Protein AF-A0AA41VYV8-F1 (afdb_monomer_lite)

Sequence (126 aa):
MATKISLLVLFLCAIVGLSSQMTLAESNTVDIKSLSGSEMCRAGEHYEIFLCGPTTVCTCCSNNCKIRCERIGSTVESEKCTKFTNAAGSPTTRCQCCCKKLTPPPSRLATPAVTIPLPPLLKKDQ

pLDDT: mean 74.81, std 19.8, range [43.75, 96.94]

Foldseek 3Di:
DPPVVVVVVVVVVVVVVPPPPPPPPPPPPPVCPPPDQCVVEDPQWDKDKDKDDLDPDCVVQVVVLQVVLVVVQWGWPDKDWDWDQDPVRGIMIMIMTTTHHDDPDPPDDDDPDDPDDDDDDDDDDD

Structure (mmCIF, N/CA/C/O backbone):
data_AF-A0AA41VYV8-F1
#
_entry.id   AF-A0AA41VYV8-F1
#
loop_
_atom_site.group_PDB
_atom_site.id
_atom_site.type_symbol
_atom_site.label_atom_id
_atom_site.label_alt_id
_atom_site.label_comp_id
_atom_site.label_asym_id
_atom_site.label_entity_id
_atom_site.label_seq_id
_atom_site.pdbx_PDB_ins_code
_atom_site.Cartn_x
_atom_site.Cartn_y
_atom_site.Cartn_z
_atom_site.occupancy
_atom_site.B_iso_or_equiv
_atom_site.auth_seq_id
_atom_site.auth_comp_id
_atom_site.auth_asym_id
_atom_site.auth_atom_id
_atom_site.pdbx_PDB_model_num
ATOM 1 N N . MET A 1 1 ? -32.819 -13.167 -68.750 1.00 54.69 1 MET A N 1
ATOM 2 C CA . MET A 1 1 ? -33.120 -12.561 -67.430 1.00 54.69 1 MET A CA 1
ATOM 3 C C . MET A 1 1 ? -33.107 -13.630 -66.326 1.00 54.69 1 MET A C 1
ATOM 5 O O . MET A 1 1 ? -34.080 -13.767 -65.605 1.00 54.69 1 MET A O 1
ATOM 9 N N . ALA A 1 2 ? -32.022 -14.406 -66.192 1.00 54.44 2 ALA A N 1
ATOM 10 C CA . ALA A 1 2 ? -31.985 -15.590 -65.313 1.00 54.44 2 ALA A CA 1
ATOM 11 C C . ALA A 1 2 ? -30.850 -15.566 -64.267 1.00 54.44 2 ALA A C 1
ATOM 13 O O . ALA A 1 2 ? -30.710 -16.492 -63.483 1.00 54.44 2 ALA A O 1
ATOM 14 N N . THR A 1 3 ? -30.047 -14.501 -64.222 1.00 53.75 3 THR A N 1
ATOM 15 C CA . THR A 1 3 ? -28.870 -14.414 -63.336 1.00 53.75 3 THR A CA 1
ATOM 16 C C . THR A 1 3 ? -29.172 -13.722 -62.004 1.00 53.75 3 THR A C 1
ATOM 18 O O . THR A 1 3 ? -28.463 -13.915 -61.024 1.00 53.75 3 THR A O 1
ATOM 21 N N . LYS A 1 4 ? -30.241 -12.915 -61.946 1.00 52.47 4 LYS A N 1
ATOM 22 C CA . LYS A 1 4 ? -30.572 -12.085 -60.773 1.00 52.47 4 LYS A CA 1
ATOM 23 C C . LYS A 1 4 ? -31.226 -12.874 -59.635 1.00 52.47 4 LYS A C 1
ATOM 25 O O . LYS A 1 4 ? -31.025 -12.540 -58.475 1.00 52.47 4 LYS A O 1
ATOM 30 N N . ILE A 1 5 ? -31.968 -13.932 -59.965 1.00 56.66 5 ILE A N 1
ATOM 31 C CA . ILE A 1 5 ? -32.691 -14.750 -58.978 1.00 56.66 5 ILE A CA 1
ATOM 32 C C . ILE A 1 5 ? -31.708 -15.642 -58.202 1.00 56.66 5 ILE A C 1
ATOM 34 O O . ILE A 1 5 ? -31.835 -15.785 -56.991 1.00 56.66 5 ILE A O 1
ATOM 38 N N . SER A 1 6 ? -30.661 -16.149 -58.866 1.00 54.06 6 SER A N 1
ATOM 39 C CA . SER A 1 6 ? -29.655 -17.016 -58.234 1.00 54.06 6 SER A CA 1
ATOM 40 C C . SER A 1 6 ? -28.825 -16.301 -57.158 1.00 54.06 6 SER A C 1
ATOM 42 O O . SER A 1 6 ? -28.485 -16.908 -56.147 1.00 54.06 6 SER A O 1
ATOM 44 N N . LEU A 1 7 ? -28.525 -15.011 -57.348 1.00 57.12 7 LEU A N 1
ATOM 45 C CA . LEU A 1 7 ? -27.797 -14.192 -56.368 1.00 57.12 7 LEU A CA 1
ATOM 46 C C . LEU A 1 7 ? -28.639 -13.888 -55.120 1.00 57.12 7 LEU A C 1
ATOM 48 O O . LEU A 1 7 ? -28.107 -13.868 -54.014 1.00 57.12 7 LEU A O 1
ATOM 52 N N . LEU A 1 8 ? -29.949 -13.695 -55.293 1.00 57.88 8 LEU A N 1
ATOM 53 C CA . LEU A 1 8 ? -30.886 -13.416 -54.202 1.00 57.88 8 LEU A CA 1
ATOM 54 C C . LEU A 1 8 ? -31.073 -14.627 -53.276 1.00 57.88 8 LEU A C 1
ATOM 56 O O . LEU A 1 8 ? -31.088 -14.462 -52.059 1.00 57.88 8 LEU A O 1
ATOM 60 N N . VAL A 1 9 ? -31.144 -15.841 -53.832 1.00 59.28 9 VAL A N 1
ATOM 61 C CA . VAL A 1 9 ? -31.246 -17.077 -53.033 1.00 59.28 9 VAL A CA 1
ATOM 62 C C . VAL A 1 9 ? -29.955 -17.344 -52.247 1.00 59.28 9 VAL A C 1
ATOM 64 O O . VAL A 1 9 ? -30.020 -17.673 -51.066 1.00 59.28 9 VAL A O 1
ATOM 67 N N . LEU A 1 10 ? -28.783 -17.122 -52.855 1.00 59.59 10 LEU A N 1
ATOM 68 C CA . LEU A 1 10 ? -27.487 -17.257 -52.172 1.00 59.59 10 LEU A CA 1
ATOM 69 C C . LEU A 1 10 ? -27.319 -16.257 -51.017 1.00 59.59 10 LEU A C 1
ATOM 71 O O . LEU A 1 10 ? -26.852 -16.638 -49.944 1.00 59.59 10 LEU A O 1
ATOM 75 N N . PHE A 1 11 ? -27.738 -15.001 -51.205 1.00 59.22 11 PHE A N 1
ATOM 76 C CA . PHE A 1 11 ? -27.697 -13.992 -50.141 1.00 59.22 11 PHE A CA 1
ATOM 77 C C . PHE A 1 11 ? -28.615 -14.346 -48.964 1.00 59.22 11 PHE A C 1
ATOM 79 O O . PHE A 1 11 ? -28.224 -14.163 -47.813 1.00 59.22 11 PHE A O 1
ATOM 86 N N . LEU A 1 12 ? -29.805 -14.898 -49.225 1.00 58.56 12 LEU A N 1
ATOM 87 C CA . LEU A 1 12 ? -30.722 -15.324 -48.164 1.00 58.56 12 LEU A CA 1
ATOM 88 C C . LEU A 1 12 ? -30.178 -16.526 -47.375 1.00 58.56 12 LEU A C 1
ATOM 90 O O . LEU A 1 12 ? -30.274 -16.528 -46.150 1.00 58.56 12 LEU A O 1
ATOM 94 N N . CYS A 1 13 ? -29.531 -17.500 -48.025 1.00 56.66 13 CYS A N 1
ATOM 95 C CA . CYS A 1 13 ? -28.904 -18.630 -47.325 1.00 56.66 13 CYS A CA 1
ATOM 96 C C . CYS A 1 13 ? -27.764 -18.202 -46.380 1.00 56.66 13 CYS A C 1
ATOM 98 O O . CYS A 1 13 ? -27.592 -18.810 -45.325 1.00 56.66 13 CYS A O 1
ATOM 100 N N . ALA A 1 14 ? -27.019 -17.141 -46.709 1.00 56.69 14 ALA A N 1
ATOM 101 C CA . ALA A 1 14 ? -25.949 -16.633 -45.848 1.00 56.69 14 ALA A CA 1
ATOM 102 C C . ALA A 1 14 ? -26.472 -15.967 -44.559 1.00 56.69 14 ALA A C 1
ATOM 104 O O . ALA A 1 14 ? -25.834 -16.075 -43.515 1.00 56.69 14 ALA A O 1
ATOM 105 N N . ILE A 1 15 ? -27.643 -15.319 -44.596 1.00 57.72 15 ILE A N 1
ATOM 106 C CA . ILE A 1 15 ? -28.214 -14.613 -43.431 1.00 57.72 15 ILE A CA 1
ATOM 107 C C . ILE A 1 15 ? -28.770 -15.608 -42.397 1.00 57.72 15 ILE A C 1
ATOM 109 O O . ILE A 1 15 ? -28.613 -15.402 -41.192 1.00 57.72 15 ILE A O 1
ATOM 113 N N . VAL A 1 16 ? -29.364 -16.717 -42.854 1.00 55.53 16 VAL A N 1
ATOM 114 C CA . VAL A 1 16 ? -29.938 -17.756 -41.973 1.00 55.53 16 VAL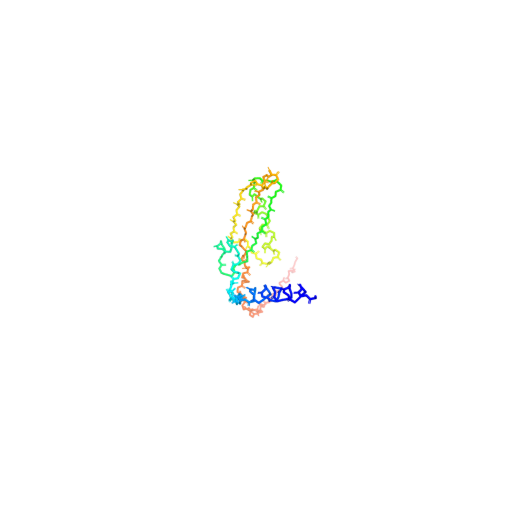 A CA 1
ATOM 115 C C . VAL A 1 16 ? -28.844 -18.597 -41.286 1.00 55.53 16 VAL A C 1
ATOM 117 O O . VAL A 1 16 ? -29.060 -19.139 -40.205 1.00 55.53 16 VAL A O 1
ATOM 120 N N . GLY A 1 17 ? -27.634 -18.657 -41.856 1.00 51.97 17 GLY A N 1
ATOM 121 C CA . GLY A 1 17 ? -26.496 -19.390 -41.282 1.00 51.97 17 GLY A CA 1
ATOM 122 C C . GLY A 1 17 ? -25.828 -18.730 -40.067 1.00 51.97 17 GLY A C 1
ATOM 123 O O . GLY A 1 17 ? -25.115 -19.407 -39.331 1.00 51.97 17 GLY A O 1
ATOM 124 N N . LEU A 1 18 ? -26.063 -17.436 -39.818 1.00 51.00 18 LEU A N 1
ATOM 125 C CA . LEU A 1 18 ? -25.491 -16.706 -38.672 1.00 51.00 18 LEU A CA 1
ATOM 126 C C . LEU A 1 18 ? -26.455 -16.557 -37.483 1.00 51.00 18 LEU A C 1
ATOM 128 O O . LEU A 1 18 ? -26.078 -15.994 -36.459 1.00 51.00 18 LEU A O 1
ATOM 132 N N . SER A 1 19 ? -27.684 -17.073 -37.574 1.00 54.34 19 SER A N 1
ATOM 133 C CA . SER A 1 19 ? -28.725 -16.845 -36.555 1.00 54.34 19 SER A CA 1
ATOM 134 C C . SER A 1 19 ? -28.756 -17.884 -35.423 1.00 54.34 19 SER A C 1
ATOM 136 O O . SER A 1 19 ? -29.580 -17.771 -34.520 1.00 54.34 19 SER A O 1
ATOM 138 N N . SER A 1 20 ? -27.870 -18.886 -35.438 1.00 54.72 20 SER A N 1
ATOM 139 C CA . SER A 1 20 ? -27.889 -20.010 -34.483 1.00 54.72 20 SER A CA 1
ATOM 140 C C . SER A 1 20 ? -26.734 -19.990 -33.480 1.00 54.72 20 SER A C 1
ATOM 142 O O . SER A 1 20 ? -26.158 -21.028 -33.177 1.00 54.72 20 SER A O 1
ATOM 144 N N . GLN A 1 21 ? -26.400 -18.819 -32.935 1.00 53.78 21 GLN A N 1
ATOM 145 C CA . GLN A 1 21 ? -25.700 -18.743 -31.649 1.00 53.78 21 GLN A CA 1
ATOM 146 C C . GLN A 1 21 ? -26.478 -17.824 -30.706 1.00 53.78 21 GLN A C 1
ATOM 148 O O . GLN A 1 21 ? -26.091 -16.696 -30.422 1.00 53.78 21 GLN A O 1
ATOM 153 N N . MET A 1 22 ? -27.610 -18.336 -30.213 1.00 52.19 22 MET A N 1
ATOM 154 C CA . MET A 1 22 ? -28.101 -17.964 -28.889 1.00 52.19 22 MET A CA 1
ATOM 155 C C . MET A 1 22 ? -27.167 -18.604 -27.864 1.00 52.19 22 MET A C 1
ATOM 157 O O . MET A 1 22 ? -27.458 -19.663 -27.316 1.00 52.19 22 MET A O 1
ATOM 161 N N . THR A 1 23 ? -26.037 -17.969 -27.589 1.00 45.28 23 THR A N 1
ATOM 162 C CA . THR A 1 23 ? -25.434 -18.112 -26.269 1.00 45.28 23 THR A CA 1
ATOM 163 C C . THR A 1 23 ? -26.066 -17.028 -25.423 1.00 45.28 23 THR A C 1
ATOM 165 O O . THR A 1 23 ? -25.649 -15.872 -25.422 1.00 45.28 23 THR A O 1
ATOM 168 N N . LEU A 1 24 ? -27.154 -17.423 -24.759 1.00 46.00 24 LEU A N 1
ATOM 169 C CA . LEU A 1 24 ? -27.614 -16.815 -23.525 1.00 46.00 24 LEU A CA 1
ATOM 170 C C . LEU A 1 24 ? -26.354 -16.628 -22.680 1.00 46.00 24 LEU A C 1
ATOM 172 O O . LEU A 1 24 ? -25.771 -17.606 -22.216 1.00 46.00 24 LEU A O 1
ATOM 176 N N . ALA A 1 25 ? -25.860 -15.390 -22.610 1.00 45.34 25 ALA A N 1
ATOM 177 C CA . ALA A 1 25 ? -24.847 -15.025 -21.645 1.00 45.34 25 ALA A CA 1
ATOM 178 C C . ALA A 1 25 ? -25.525 -15.251 -20.303 1.00 45.34 25 ALA A C 1
ATOM 180 O O . ALA A 1 25 ? -26.312 -14.430 -19.833 1.00 45.34 25 ALA A O 1
ATOM 181 N N . GLU A 1 26 ? -25.308 -16.450 -19.775 1.00 43.75 26 GLU A N 1
ATOM 182 C CA . GLU A 1 26 ? -25.578 -16.805 -18.408 1.00 43.75 26 GLU A CA 1
ATOM 183 C C . GLU A 1 26 ? -25.079 -15.625 -17.594 1.00 43.75 26 GLU A C 1
ATOM 185 O O . GLU A 1 26 ? -23.900 -15.256 -17.670 1.00 43.75 26 GLU A O 1
ATOM 190 N N . SER A 1 27 ? -26.011 -14.964 -16.906 1.00 52.53 27 SER A N 1
ATOM 191 C CA . SER A 1 27 ? -25.680 -14.027 -15.853 1.00 52.53 27 SER A CA 1
ATOM 192 C C . SER A 1 27 ? -25.014 -14.857 -14.766 1.00 52.53 27 SER A C 1
ATOM 194 O O . SER A 1 27 ? -25.591 -15.199 -13.743 1.00 52.53 27 SER A O 1
ATOM 196 N N . ASN A 1 28 ? -23.753 -15.189 -15.011 1.00 45.56 28 ASN A N 1
ATOM 197 C CA . ASN A 1 28 ? -22.776 -15.232 -13.972 1.00 45.56 28 ASN A CA 1
ATOM 198 C C . ASN A 1 28 ? -22.766 -13.789 -13.482 1.00 45.56 28 ASN A C 1
ATOM 200 O O . ASN A 1 28 ? -22.049 -12.931 -14.001 1.00 45.56 28 ASN A O 1
ATOM 204 N N . THR A 1 29 ? -23.612 -13.505 -12.492 1.00 49.72 29 THR A N 1
ATOM 205 C CA . THR A 1 29 ? -23.192 -12.718 -11.344 1.00 49.72 29 THR A CA 1
ATOM 206 C C . THR A 1 29 ? -21.861 -13.309 -10.904 1.00 49.72 29 THR A C 1
ATOM 208 O O . THR A 1 29 ? -21.758 -14.098 -9.972 1.00 49.72 29 THR A O 1
ATOM 211 N N . VAL A 1 30 ? -20.809 -12.928 -11.629 1.00 46.38 30 VAL A N 1
ATOM 212 C CA . VAL A 1 30 ? -19.546 -12.604 -11.026 1.00 46.38 30 VAL A CA 1
ATOM 213 C C . VAL A 1 30 ? -19.974 -11.546 -10.033 1.00 46.38 30 VAL A C 1
ATOM 215 O O . VAL A 1 30 ? -20.135 -10.376 -10.380 1.00 46.38 30 VAL A O 1
ATOM 218 N N . ASP A 1 31 ? -20.264 -11.981 -8.804 1.00 48.03 31 ASP A N 1
ATOM 219 C CA . ASP A 1 31 ? -19.912 -11.188 -7.650 1.00 48.03 31 ASP A CA 1
ATOM 220 C C . ASP A 1 31 ? -18.567 -10.601 -8.033 1.00 48.03 31 ASP A C 1
ATOM 222 O O . ASP A 1 31 ? -17.581 -11.336 -8.164 1.00 48.03 31 ASP A O 1
ATOM 226 N N . ILE A 1 32 ? -18.551 -9.308 -8.364 1.00 52.59 32 ILE A N 1
ATOM 227 C CA . ILE A 1 32 ? -17.319 -8.568 -8.554 1.00 52.59 32 ILE A CA 1
ATOM 228 C C . ILE A 1 32 ? -16.742 -8.516 -7.145 1.00 52.59 32 ILE A C 1
ATOM 230 O O . ILE A 1 32 ? -16.829 -7.519 -6.433 1.00 52.59 32 ILE A O 1
ATOM 234 N N . LYS A 1 33 ? -16.209 -9.653 -6.701 1.00 49.03 33 LYS A N 1
ATOM 235 C CA . LYS A 1 33 ? -15.334 -9.793 -5.567 1.00 49.03 33 LYS A CA 1
ATOM 236 C C . LYS A 1 33 ? -14.106 -9.057 -6.050 1.00 49.03 33 LYS A C 1
ATOM 238 O O . LYS A 1 33 ? -13.293 -9.590 -6.802 1.00 49.03 33 LYS A O 1
ATOM 243 N N . SER A 1 34 ? -14.142 -7.759 -5.770 1.00 48.75 34 SER A N 1
ATOM 244 C CA . SER A 1 34 ? -13.211 -6.751 -6.234 1.00 48.75 34 SER A CA 1
ATOM 245 C C . SER A 1 34 ? -11.803 -7.334 -6.237 1.00 48.75 34 SER A C 1
ATOM 247 O O . SER A 1 34 ? -11.301 -7.796 -5.208 1.00 48.75 34 SER A O 1
ATOM 249 N N . LEU A 1 35 ? -11.257 -7.405 -7.451 1.00 52.00 35 LEU A N 1
ATOM 250 C CA . LEU A 1 35 ? -10.056 -8.112 -7.868 1.00 52.00 35 LEU A CA 1
ATOM 251 C C . LEU A 1 35 ? -8.960 -8.128 -6.795 1.00 52.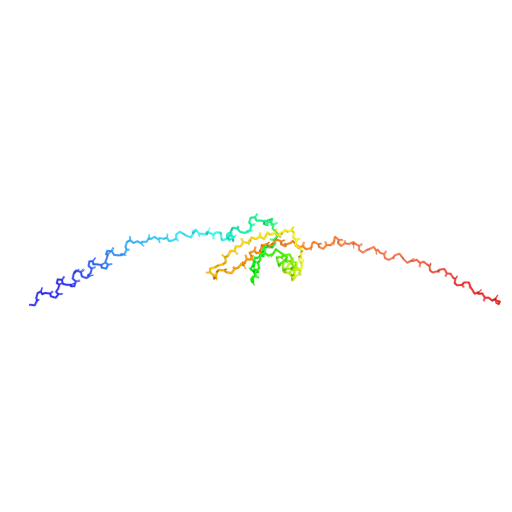00 35 LEU A C 1
ATOM 253 O O . LEU A 1 35 ? -8.410 -7.077 -6.477 1.00 52.00 35 LEU A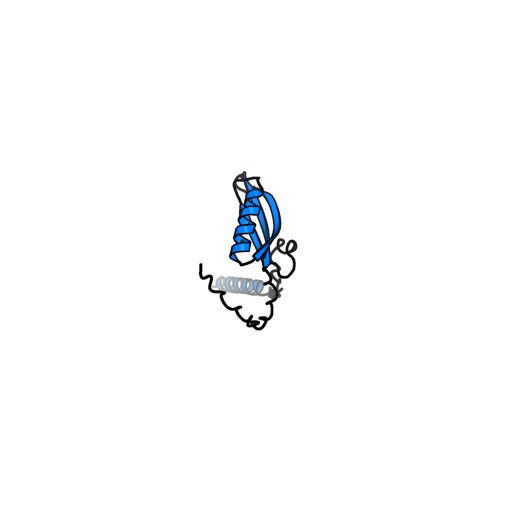 O 1
ATOM 257 N N . SER A 1 36 ? -8.618 -9.326 -6.309 1.00 49.59 36 SER A N 1
ATOM 258 C CA . SER A 1 36 ? -7.297 -9.785 -5.815 1.00 49.59 36 SER A CA 1
ATOM 259 C C . SER A 1 36 ? -6.515 -8.932 -4.794 1.00 49.59 36 SER A C 1
ATOM 261 O O . SER A 1 36 ? -5.393 -9.284 -4.439 1.00 49.59 36 SER A O 1
ATOM 263 N N . GLY A 1 37 ? -7.075 -7.829 -4.306 1.00 52.50 37 GLY A N 1
ATOM 264 C CA . GLY A 1 37 ? -6.510 -6.964 -3.268 1.00 52.50 37 GLY A CA 1
ATOM 265 C C . GLY A 1 37 ? -7.332 -6.977 -1.981 1.00 52.50 37 GLY A C 1
ATOM 266 O O . GLY A 1 37 ? -6.794 -6.759 -0.899 1.00 52.50 37 GLY A O 1
ATOM 267 N N . SER A 1 38 ? -8.619 -7.334 -2.082 1.00 57.62 38 SER A N 1
ATOM 268 C CA . SER A 1 38 ? -9.510 -7.473 -0.926 1.00 57.62 38 SER A CA 1
ATOM 269 C C . SER A 1 38 ? -9.136 -8.638 -0.007 1.00 57.62 38 SER A C 1
ATOM 271 O O . SER A 1 38 ? -9.591 -8.649 1.129 1.00 57.62 38 SER A O 1
ATOM 273 N N . GLU A 1 39 ? -8.332 -9.607 -0.457 1.00 77.19 39 GLU A N 1
ATOM 274 C CA . GLU A 1 39 ? -7.895 -10.730 0.391 1.00 77.19 39 GLU A CA 1
ATOM 275 C C . GLU A 1 39 ? -6.969 -10.284 1.527 1.00 77.19 39 GLU A C 1
ATOM 277 O O . GLU A 1 39 ? -6.836 -10.983 2.528 1.00 77.19 39 GLU A O 1
ATOM 282 N N . MET A 1 40 ? -6.334 -9.116 1.389 1.00 87.75 40 MET A N 1
ATOM 283 C CA . MET A 1 40 ? -5.501 -8.554 2.447 1.00 87.75 40 MET A CA 1
ATOM 284 C C . MET A 1 40 ? -6.332 -8.014 3.616 1.00 87.75 40 MET A C 1
ATOM 286 O O . MET A 1 40 ? -5.861 -8.029 4.751 1.00 87.75 40 MET A O 1
ATOM 290 N N . CYS A 1 41 ? -7.548 -7.534 3.343 1.00 92.38 41 CYS A N 1
ATOM 291 C CA . CYS A 1 41 ? -8.397 -6.916 4.352 1.00 92.38 41 CYS A CA 1
ATOM 292 C C . CYS A 1 41 ? -9.384 -7.912 4.940 1.00 92.38 41 CYS A C 1
ATOM 294 O O . CYS A 1 41 ? -9.909 -8.794 4.258 1.00 92.38 41 CYS A O 1
ATOM 296 N N . ARG A 1 42 ? -9.684 -7.741 6.224 1.00 92.06 42 ARG A N 1
ATOM 297 C CA . ARG A 1 42 ? -10.722 -8.521 6.895 1.00 92.06 42 ARG A CA 1
ATOM 298 C C . ARG A 1 42 ? -12.107 -8.012 6.504 1.00 92.06 42 ARG A C 1
ATOM 300 O O . ARG A 1 42 ? -12.288 -6.872 6.078 1.00 92.06 42 ARG A O 1
ATOM 307 N N . ALA A 1 43 ? -13.117 -8.859 6.693 1.00 87.81 43 ALA A N 1
ATOM 308 C CA . ALA A 1 43 ? -14.505 -8.456 6.500 1.00 87.81 43 ALA A CA 1
ATOM 309 C C . ALA A 1 43 ? -14.846 -7.252 7.401 1.00 87.81 43 ALA A C 1
ATOM 311 O O . ALA A 1 43 ? -14.602 -7.279 8.606 1.00 87.81 43 ALA A O 1
ATOM 312 N N . GLY A 1 44 ? -15.413 -6.200 6.806 1.00 86.31 44 GLY A N 1
ATOM 313 C CA . GLY A 1 44 ? -15.752 -4.952 7.498 1.00 86.31 44 GLY A CA 1
ATOM 314 C C . GLY A 1 44 ? -14.656 -3.879 7.479 1.00 86.31 44 GLY A C 1
ATOM 315 O O . GLY A 1 44 ? -14.929 -2.745 7.875 1.00 86.31 44 GLY A O 1
ATOM 316 N N . GLU A 1 45 ? -13.455 -4.191 6.988 1.00 92.62 45 GLU A N 1
ATOM 317 C CA . GLU A 1 45 ? -12.420 -3.194 6.700 1.00 92.62 45 GLU A CA 1
ATOM 318 C C . GLU A 1 45 ? -12.629 -2.572 5.313 1.00 92.62 45 GLU A C 1
ATOM 320 O O . GLU A 1 45 ? -13.160 -3.196 4.393 1.00 92.62 45 GLU A O 1
ATOM 325 N N . HIS A 1 46 ? -12.207 -1.319 5.161 1.00 92.75 46 HIS A N 1
ATOM 326 C CA . HIS A 1 46 ? -12.255 -0.595 3.899 1.00 92.75 46 HIS A CA 1
ATOM 327 C C . HIS A 1 46 ? -10.914 -0.704 3.173 1.00 92.75 46 HIS A C 1
ATOM 329 O O . HIS A 1 46 ? -9.877 -0.345 3.726 1.00 92.75 46 HIS A O 1
ATOM 335 N N . TYR A 1 47 ? -10.935 -1.196 1.939 1.00 94.50 47 TYR A N 1
ATOM 336 C CA . TYR A 1 47 ? -9.737 -1.391 1.130 1.00 94.50 47 TYR A CA 1
ATOM 337 C C . TYR A 1 47 ? -9.451 -0.177 0.238 1.00 94.50 47 TYR A C 1
ATOM 339 O O . TYR A 1 47 ? -10.310 0.254 -0.527 1.00 94.50 47 TYR A O 1
ATOM 347 N N . GLU A 1 48 ? -8.220 0.324 0.294 1.00 93.88 48 GLU A N 1
ATOM 348 C CA . GLU A 1 48 ? -7.708 1.432 -0.516 1.00 93.88 48 GLU A CA 1
ATOM 349 C C . GLU A 1 48 ? -6.492 0.973 -1.329 1.00 93.88 48 GLU A C 1
ATOM 351 O O . GLU A 1 48 ? -5.615 0.275 -0.820 1.00 93.88 48 GLU A O 1
ATOM 356 N N . ILE A 1 49 ? -6.403 1.396 -2.591 1.00 94.56 49 ILE A N 1
ATOM 357 C CA . ILE A 1 49 ? -5.264 1.103 -3.470 1.00 94.56 49 ILE A CA 1
ATOM 358 C C . ILE A 1 49 ? -4.876 2.336 -4.281 1.00 94.56 49 ILE A C 1
ATOM 360 O O . ILE A 1 49 ? -5.723 3.024 -4.848 1.00 94.56 49 ILE A O 1
ATOM 364 N N . PHE A 1 50 ? -3.576 2.614 -4.364 1.00 94.81 50 PHE A N 1
ATOM 365 C CA . PHE A 1 50 ? -3.040 3.706 -5.176 1.00 94.81 50 PHE A CA 1
ATOM 366 C C . PHE A 1 50 ? -1.591 3.440 -5.598 1.00 94.81 50 PHE A C 1
ATOM 368 O O . PHE A 1 50 ? -0.919 2.539 -5.092 1.00 94.81 50 PHE A O 1
ATOM 375 N N . LEU A 1 51 ? -1.108 4.230 -6.555 1.00 94.94 51 LEU A N 1
ATOM 376 C CA . LEU A 1 51 ? 0.284 4.215 -6.994 1.00 94.94 51 LEU A CA 1
ATOM 377 C C . LEU A 1 51 ? 1.019 5.441 -6.448 1.00 94.94 51 LEU A C 1
ATOM 379 O O . LEU A 1 51 ? 0.490 6.548 -6.452 1.00 94.94 51 LEU A O 1
ATOM 383 N N . CYS A 1 52 ? 2.256 5.227 -6.022 1.00 94.06 52 CYS A N 1
ATOM 384 C CA . CYS A 1 52 ? 3.222 6.250 -5.657 1.00 94.06 52 CYS A CA 1
ATOM 385 C C . CYS A 1 52 ? 4.410 6.150 -6.612 1.00 94.06 52 CYS A C 1
ATOM 387 O O . 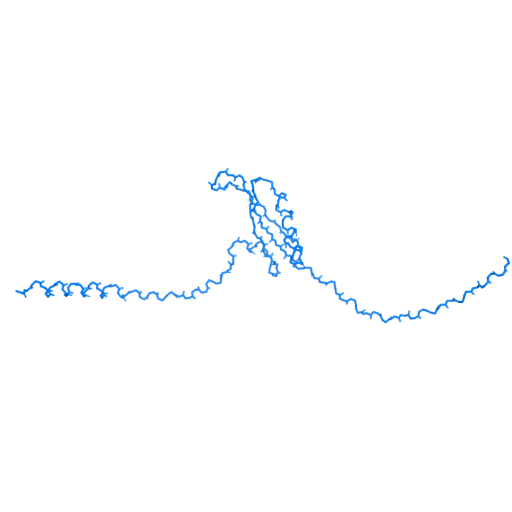CYS A 1 52 ? 4.997 5.079 -6.757 1.00 94.06 52 CYS A O 1
ATOM 389 N N . GLY A 1 53 ? 4.799 7.247 -7.250 1.00 89.50 53 GLY A N 1
ATOM 390 C CA . GLY A 1 53 ? 5.931 7.246 -8.168 1.00 89.50 53 GLY A CA 1
ATOM 391 C C . GLY A 1 53 ? 6.283 8.650 -8.657 1.00 89.50 53 GLY A C 1
ATOM 392 O O . GLY A 1 53 ? 5.420 9.526 -8.609 1.00 89.50 53 GLY A O 1
ATOM 393 N N . PRO A 1 54 ? 7.522 8.867 -9.127 1.00 92.94 54 PRO A N 1
ATOM 394 C CA . PRO A 1 54 ? 8.589 7.874 -9.263 1.00 92.94 54 PRO A CA 1
ATOM 395 C C . PRO A 1 54 ? 9.323 7.615 -7.933 1.00 92.94 54 PRO A C 1
ATOM 397 O O . PRO A 1 54 ? 9.909 8.522 -7.351 1.00 92.94 54 PRO A O 1
ATOM 400 N N . THR A 1 55 ? 9.284 6.383 -7.418 1.00 92.38 55 THR A N 1
ATOM 401 C CA . THR A 1 55 ? 9.949 6.010 -6.160 1.00 92.38 55 THR A CA 1
ATOM 402 C C . THR A 1 55 ? 10.059 4.495 -5.985 1.00 92.38 55 THR A C 1
ATOM 404 O O . THR A 1 55 ? 9.223 3.740 -6.475 1.00 92.38 55 THR A O 1
ATOM 407 N N . THR A 1 56 ? 11.076 4.051 -5.244 1.00 90.12 56 THR A N 1
ATOM 408 C CA . THR A 1 56 ? 11.225 2.670 -4.747 1.00 90.12 56 THR A CA 1
ATOM 409 C C . THR A 1 56 ? 11.046 2.570 -3.227 1.00 90.12 56 THR A C 1
ATOM 411 O O . THR A 1 56 ? 11.166 1.478 -2.656 1.00 90.12 56 THR A O 1
ATOM 414 N N . VAL A 1 57 ? 10.770 3.692 -2.548 1.00 92.31 57 VAL A N 1
ATOM 415 C CA . VAL A 1 57 ? 10.567 3.724 -1.095 1.00 92.31 57 VAL A CA 1
ATOM 416 C C . VAL A 1 57 ? 9.096 3.532 -0.736 1.00 92.31 57 VAL A C 1
ATOM 418 O O . VAL A 1 57 ? 8.196 4.073 -1.380 1.00 92.31 57 VAL A O 1
ATOM 421 N N . CYS A 1 58 ? 8.849 2.763 0.325 1.00 93.94 58 CYS A N 1
ATOM 422 C CA . CYS A 1 58 ? 7.498 2.461 0.801 1.00 93.94 58 CYS A CA 1
ATOM 423 C C . CYS A 1 58 ? 6.915 3.549 1.711 1.00 93.94 58 CYS A C 1
ATOM 425 O O . CYS A 1 58 ? 5.721 3.519 1.978 1.00 93.94 58 CYS A O 1
ATOM 427 N N . THR A 1 59 ? 7.707 4.541 2.133 1.00 94.25 59 THR A N 1
ATOM 428 C CA . THR A 1 59 ? 7.251 5.645 2.999 1.00 94.25 59 THR A CA 1
ATOM 429 C C . THR A 1 59 ? 6.072 6.415 2.399 1.00 94.25 59 THR A C 1
ATOM 431 O O . THR A 1 59 ? 5.219 6.924 3.124 1.00 94.25 59 THR A O 1
ATOM 434 N N . CYS A 1 60 ? 5.982 6.462 1.063 1.00 92.94 60 CYS A N 1
ATOM 435 C CA . CYS A 1 60 ? 4.836 7.046 0.374 1.00 92.94 60 CYS A CA 1
ATOM 436 C C . CYS A 1 60 ? 3.533 6.285 0.666 1.00 92.94 60 CYS A C 1
ATOM 438 O O . CYS A 1 60 ? 2.495 6.927 0.809 1.00 92.94 60 CYS A O 1
ATOM 440 N N . CYS A 1 61 ? 3.579 4.955 0.807 1.00 95.56 61 CYS A N 1
ATOM 441 C CA . CYS A 1 61 ? 2.413 4.161 1.189 1.00 95.56 61 CYS A CA 1
ATOM 442 C C . CYS A 1 61 ? 1.964 4.508 2.606 1.00 95.56 61 CYS A C 1
ATOM 444 O O . CYS A 1 61 ? 0.827 4.936 2.762 1.00 95.56 61 CYS A O 1
ATOM 446 N N . SER A 1 62 ? 2.868 4.471 3.588 1.00 95.50 62 SER A N 1
ATOM 447 C CA . SER A 1 62 ? 2.514 4.686 4.997 1.00 95.50 62 SER A CA 1
ATOM 448 C C . SER A 1 62 ? 1.842 6.038 5.240 1.00 95.50 62 SER A C 1
ATOM 450 O O . SER A 1 62 ? 0.799 6.108 5.891 1.00 95.50 62 SER A O 1
ATOM 452 N N . ASN A 1 63 ? 2.372 7.119 4.655 1.00 95.56 63 ASN A N 1
ATOM 453 C CA . ASN A 1 63 ? 1.773 8.445 4.823 1.00 95.56 63 ASN A CA 1
ATOM 454 C C . ASN A 1 63 ? 0.409 8.566 4.119 1.00 95.56 63 ASN A C 1
ATOM 456 O O . ASN A 1 63 ? -0.543 9.101 4.684 1.00 95.56 63 ASN A O 1
ATOM 460 N N . ASN A 1 64 ? 0.285 8.043 2.896 1.00 95.69 64 ASN A N 1
ATOM 461 C CA . ASN A 1 64 ? -0.961 8.147 2.135 1.00 95.69 64 ASN A CA 1
ATOM 462 C C . ASN A 1 64 ? -2.049 7.188 2.640 1.00 95.69 64 ASN A C 1
ATOM 464 O O . ASN A 1 64 ? -3.215 7.573 2.643 1.00 95.69 64 ASN A O 1
ATOM 468 N N . CYS A 1 65 ? -1.698 5.984 3.101 1.00 96.94 65 CYS A N 1
ATOM 469 C CA . CYS A 1 65 ? -2.630 5.073 3.764 1.00 96.94 65 CYS A CA 1
ATOM 470 C C . CYS A 1 65 ? -3.221 5.747 5.004 1.00 96.94 65 CYS A C 1
ATOM 472 O O . CYS A 1 65 ? -4.440 5.769 5.160 1.00 96.94 65 CYS A O 1
ATOM 474 N N . LYS A 1 66 ? -2.377 6.377 5.835 1.00 96.75 66 LYS A N 1
ATOM 475 C CA . LYS A 1 66 ? -2.826 7.129 7.012 1.00 96.75 66 LYS A CA 1
ATOM 476 C C . LYS A 1 66 ? -3.830 8.222 6.644 1.00 96.75 66 LYS A C 1
ATOM 478 O O . LYS A 1 66 ? -4.956 8.187 7.129 1.00 96.75 66 LYS A O 1
ATOM 483 N N . ILE A 1 67 ? -3.457 9.128 5.738 1.00 95.94 67 ILE A N 1
ATOM 484 C CA . ILE A 1 67 ? -4.313 10.252 5.321 1.00 95.94 67 ILE A CA 1
ATOM 485 C C . ILE A 1 67 ? -5.650 9.755 4.746 1.00 95.94 67 ILE A C 1
ATOM 487 O O . ILE A 1 67 ? -6.705 10.319 5.036 1.00 95.94 67 ILE A O 1
ATOM 491 N N . ARG A 1 68 ? -5.625 8.694 3.930 1.00 95.44 68 ARG A N 1
ATOM 492 C CA . ARG A 1 68 ? -6.834 8.130 3.311 1.00 95.44 68 ARG A CA 1
ATOM 493 C C . ARG A 1 68 ? -7.757 7.488 4.336 1.00 95.44 68 ARG A C 1
ATOM 495 O O . ARG A 1 68 ? -8.950 7.780 4.320 1.00 95.44 68 ARG A O 1
ATOM 502 N N . CYS A 1 69 ? -7.218 6.684 5.251 1.00 95.56 69 CYS A N 1
ATOM 503 C CA . CYS A 1 69 ? -8.020 6.088 6.314 1.00 95.56 69 CYS A CA 1
ATOM 504 C C . CYS A 1 69 ? -8.608 7.162 7.245 1.00 95.56 69 CYS A C 1
ATOM 506 O O . CYS A 1 69 ? -9.794 7.103 7.568 1.00 95.56 69 CYS A O 1
ATOM 508 N N . GLU A 1 70 ? -7.829 8.182 7.618 1.00 95.69 70 GLU A N 1
ATOM 509 C CA . GLU A 1 70 ? -8.302 9.281 8.472 1.00 95.69 70 GLU A CA 1
ATOM 510 C C . GLU A 1 70 ? -9.441 10.071 7.813 1.00 95.69 70 GLU A C 1
ATOM 512 O O . GLU A 1 70 ? -10.423 10.415 8.472 1.00 95.69 70 GLU A O 1
ATOM 517 N N . ARG A 1 71 ? -9.372 10.288 6.492 1.00 94.62 71 ARG A N 1
ATOM 518 C CA . ARG A 1 71 ? -10.422 10.978 5.724 1.00 94.62 71 ARG A CA 1
ATOM 519 C C . ARG A 1 71 ? -11.783 10.276 5.795 1.00 94.62 71 ARG A C 1
ATOM 521 O O . ARG A 1 71 ? -12.808 10.940 5.667 1.00 94.62 71 ARG A O 1
ATOM 528 N N . ILE A 1 72 ? -11.800 8.961 6.012 1.00 92.50 72 ILE A N 1
ATOM 529 C CA . ILE A 1 72 ? -13.024 8.161 6.172 1.00 92.50 72 ILE A CA 1
ATOM 530 C C . ILE A 1 72 ? -13.321 7.813 7.642 1.00 92.50 72 ILE A C 1
ATOM 532 O O . ILE A 1 72 ? -14.068 6.872 7.918 1.00 92.50 72 ILE A O 1
ATOM 536 N N . GLY A 1 73 ? -12.728 8.536 8.599 1.00 92.56 73 GLY A N 1
ATOM 537 C CA . GLY A 1 73 ? -12.944 8.314 10.035 1.00 92.56 73 GLY A CA 1
ATOM 538 C C . GLY A 1 73 ? -12.446 6.950 10.525 1.00 92.56 73 GLY A C 1
ATOM 539 O O . GLY A 1 73 ? -13.018 6.355 11.438 1.00 92.56 73 GLY A O 1
ATOM 540 N N . SER A 1 74 ? -11.418 6.416 9.872 1.00 94.81 74 SER A N 1
ATOM 541 C CA . SER A 1 74 ? -10.839 5.101 10.139 1.00 94.81 74 SER A CA 1
ATOM 542 C C . SER A 1 74 ? -9.344 5.218 10.440 1.00 94.81 74 SER A C 1
ATOM 544 O O . SER A 1 74 ? -8.725 6.256 10.221 1.00 94.81 74 SER A O 1
ATOM 546 N N . THR A 1 75 ? -8.739 4.137 10.917 1.00 95.50 75 THR A N 1
ATOM 547 C CA . THR A 1 75 ? -7.287 4.009 11.097 1.00 95.50 75 THR A CA 1
ATOM 548 C C . THR A 1 75 ? -6.733 2.922 10.194 1.00 95.50 75 THR A C 1
ATOM 550 O O . THR A 1 75 ? -7.454 2.002 9.815 1.00 95.50 75 THR A O 1
ATOM 553 N N . VAL A 1 76 ? -5.450 3.015 9.848 1.00 96.12 76 VAL A N 1
ATOM 554 C CA . VAL A 1 76 ? -4.764 1.951 9.104 1.00 96.12 76 VAL A CA 1
ATOM 555 C C . VAL A 1 76 ? -4.663 0.721 10.006 1.00 96.12 76 VAL A C 1
ATOM 557 O O . VAL A 1 76 ? -4.044 0.793 11.064 1.00 96.12 76 VAL A O 1
ATOM 560 N N . GLU A 1 77 ? -5.269 -0.390 9.595 1.00 95.88 77 GLU A N 1
ATOM 561 C CA . GLU A 1 77 ? -5.086 -1.700 10.235 1.00 95.88 77 GLU A CA 1
ATOM 562 C C . GLU A 1 77 ? -3.886 -2.425 9.618 1.00 95.88 77 GLU A C 1
ATOM 564 O O . GLU A 1 77 ? -3.059 -2.997 10.324 1.00 95.88 77 GLU A O 1
ATOM 569 N N . SER A 1 78 ? -3.779 -2.399 8.287 1.00 94.31 78 SER A N 1
ATOM 570 C CA . SER A 1 78 ? -2.680 -3.038 7.566 1.00 94.31 78 SER A CA 1
ATOM 571 C C . SER A 1 78 ? -2.362 -2.323 6.256 1.00 94.31 78 SER A C 1
ATOM 573 O O . SER A 1 78 ? -3.205 -1.633 5.678 1.00 94.31 78 SER A O 1
ATOM 575 N N . GLU A 1 79 ? -1.128 -2.482 5.783 1.00 94.81 79 GLU A N 1
ATOM 576 C CA . GLU A 1 79 ? -0.697 -1.980 4.483 1.00 94.81 79 GLU A CA 1
ATOM 577 C C . GLU A 1 79 ? 0.260 -2.948 3.782 1.00 94.81 79 GLU A C 1
ATOM 579 O O . GLU A 1 79 ? 1.006 -3.695 4.419 1.00 94.81 79 GLU A O 1
ATOM 584 N N . LYS A 1 80 ? 0.268 -2.910 2.447 1.00 95.06 80 LYS A N 1
ATOM 585 C CA . LYS A 1 80 ? 1.207 -3.645 1.598 1.00 95.06 80 LYS A CA 1
ATOM 586 C C . LYS A 1 80 ? 1.794 -2.728 0.541 1.00 95.06 80 LYS A C 1
ATOM 588 O O . LYS A 1 80 ? 1.088 -2.099 -0.246 1.00 95.06 80 LYS A O 1
ATOM 593 N N . CYS A 1 81 ? 3.119 -2.722 0.498 1.00 95.38 81 CYS A N 1
ATOM 594 C CA . CYS A 1 81 ? 3.920 -2.009 -0.481 1.00 95.38 81 CYS A CA 1
ATOM 595 C C . CYS A 1 81 ? 4.473 -3.002 -1.509 1.00 95.38 81 CYS A C 1
ATOM 597 O O . CYS A 1 81 ? 5.150 -3.964 -1.151 1.00 95.38 81 CYS A O 1
ATOM 599 N N . THR A 1 82 ? 4.194 -2.794 -2.794 1.00 95.44 82 THR A N 1
ATOM 600 C CA . THR A 1 82 ? 4.736 -3.613 -3.889 1.00 95.44 82 THR A CA 1
ATOM 601 C C . THR A 1 82 ? 5.481 -2.725 -4.869 1.00 95.44 82 THR A C 1
ATOM 603 O O . THR A 1 82 ? 4.888 -1.867 -5.517 1.00 95.44 82 THR A O 1
ATOM 606 N N . LYS A 1 83 ? 6.793 -2.923 -4.966 1.00 95.81 83 LYS A N 1
ATOM 607 C CA . LYS A 1 83 ? 7.678 -2.149 -5.840 1.00 95.81 83 LYS A CA 1
ATOM 608 C C . LYS A 1 83 ? 7.711 -2.792 -7.220 1.00 95.81 83 LYS A C 1
ATOM 610 O O . LYS A 1 83 ? 7.796 -4.013 -7.316 1.00 95.81 83 LYS A O 1
ATOM 615 N N . PHE A 1 84 ? 7.657 -1.985 -8.268 1.00 94.31 84 PHE A N 1
ATOM 616 C CA . PHE A 1 84 ? 7.757 -2.450 -9.645 1.00 94.31 84 PHE A CA 1
ATOM 617 C C . PHE A 1 84 ? 8.247 -1.324 -10.559 1.00 94.31 84 PHE A C 1
ATOM 619 O O . PHE A 1 84 ? 8.245 -0.150 -10.192 1.00 94.31 84 PHE A O 1
ATOM 626 N N . THR A 1 85 ? 8.653 -1.674 -11.771 1.00 96.06 85 THR A N 1
ATOM 627 C CA . THR A 1 85 ? 8.935 -0.697 -12.825 1.00 96.06 85 THR A CA 1
ATOM 628 C C . THR A 1 85 ? 7.700 -0.589 -13.706 1.00 96.06 85 THR A C 1
ATOM 630 O O . THR A 1 85 ? 7.183 -1.608 -14.165 1.00 96.06 85 THR A O 1
ATOM 633 N N . ASN A 1 86 ? 7.176 0.621 -13.901 1.00 93.69 86 ASN A N 1
ATOM 634 C CA . ASN A 1 86 ? 6.001 0.813 -14.749 1.00 93.69 86 ASN A CA 1
ATOM 635 C C . ASN A 1 86 ? 6.361 0.698 -16.245 1.00 93.69 86 ASN A C 1
ATOM 637 O O . ASN A 1 86 ? 7.531 0.606 -16.610 1.00 93.69 86 ASN A O 1
ATOM 641 N N . ALA A 1 87 ? 5.355 0.728 -17.123 1.00 94.12 87 ALA A N 1
ATOM 642 C CA . ALA A 1 87 ? 5.558 0.595 -18.570 1.00 94.12 87 ALA A CA 1
ATOM 643 C C . ALA A 1 87 ? 6.463 1.686 -19.181 1.00 94.12 87 ALA A C 1
ATOM 645 O O . ALA A 1 87 ? 7.039 1.473 -20.242 1.00 94.12 87 ALA A O 1
ATOM 646 N N . ALA A 1 88 ? 6.616 2.830 -18.507 1.00 94.38 88 ALA A N 1
ATOM 647 C CA . ALA A 1 88 ? 7.503 3.914 -18.920 1.00 94.38 88 ALA A CA 1
ATOM 648 C C . ALA A 1 88 ? 8.951 3.745 -18.413 1.00 94.38 88 ALA A C 1
ATOM 650 O O . ALA A 1 88 ? 9.765 4.645 -18.588 1.00 94.38 88 ALA A O 1
ATOM 651 N N . GLY A 1 89 ? 9.281 2.628 -17.754 1.00 94.75 89 GLY A N 1
ATOM 652 C CA . GLY A 1 89 ? 10.614 2.391 -17.193 1.00 94.75 89 GLY A CA 1
ATOM 653 C C . GLY A 1 89 ? 10.867 3.088 -15.852 1.00 94.75 89 GLY A C 1
ATOM 654 O O . GLY A 1 89 ? 11.979 3.022 -15.333 1.00 94.75 89 GLY A O 1
ATOM 655 N N . SER A 1 90 ? 9.854 3.729 -15.259 1.00 95.00 90 SER A N 1
ATOM 656 C CA . SER A 1 90 ? 10.009 4.488 -14.015 1.00 95.00 90 SER A CA 1
ATOM 657 C C . SER A 1 90 ? 9.721 3.633 -12.777 1.00 95.00 90 SER A C 1
ATOM 659 O O . SER A 1 90 ? 8.722 2.897 -12.752 1.00 95.00 90 SER A O 1
ATOM 661 N N . PRO A 1 91 ? 10.531 3.755 -11.706 1.00 95.56 91 PRO A N 1
ATOM 662 C CA . PRO A 1 91 ? 10.283 3.050 -10.455 1.00 95.56 91 PRO A CA 1
ATOM 663 C C . PRO A 1 91 ? 8.963 3.522 -9.852 1.00 95.56 91 PRO A C 1
ATOM 665 O O . PRO A 1 91 ? 8.744 4.716 -9.665 1.00 95.56 91 PRO A O 1
ATOM 668 N N . THR A 1 92 ? 8.065 2.591 -9.572 1.00 95.38 92 THR A N 1
ATOM 669 C CA . THR A 1 92 ? 6.741 2.872 -9.025 1.00 95.38 92 THR A CA 1
ATOM 670 C C . THR A 1 92 ? 6.450 1.905 -7.889 1.00 95.38 92 THR A C 1
ATOM 672 O O . THR A 1 92 ? 6.844 0.740 -7.892 1.00 95.38 92 THR A O 1
ATOM 675 N N . THR A 1 93 ? 5.702 2.382 -6.912 1.00 95.88 93 THR A N 1
ATOM 676 C CA . THR A 1 93 ? 5.237 1.590 -5.788 1.00 95.88 93 THR A CA 1
ATOM 677 C C . THR A 1 93 ? 3.719 1.514 -5.832 1.00 95.88 93 THR A C 1
ATOM 679 O O . THR A 1 93 ? 3.038 2.535 -5.874 1.00 95.88 93 THR A O 1
ATOM 682 N N . ARG A 1 94 ? 3.171 0.300 -5.802 1.00 95.44 94 ARG A N 1
ATOM 683 C CA . ARG A 1 94 ? 1.751 0.049 -5.555 1.00 95.44 94 ARG A CA 1
ATOM 684 C C . ARG A 1 94 ? 1.534 -0.071 -4.053 1.00 95.44 94 ARG A C 1
ATOM 686 O O . ARG A 1 94 ? 2.142 -0.925 -3.410 1.00 95.44 94 ARG A O 1
ATOM 693 N N . CYS A 1 95 ? 0.656 0.768 -3.531 1.00 96.12 95 CYS A N 1
ATOM 694 C CA . CYS A 1 95 ? 0.265 0.804 -2.133 1.00 96.12 95 CYS A CA 1
ATOM 695 C C . CYS A 1 95 ? -1.147 0.248 -1.994 1.00 96.12 95 CYS A C 1
ATOM 697 O O . CYS A 1 95 ? -2.036 0.612 -2.762 1.00 96.12 95 CYS A O 1
ATOM 699 N N . GLN A 1 96 ? -1.331 -0.636 -1.027 1.00 96.00 96 GLN A N 1
ATOM 700 C CA . GLN A 1 96 ? -2.610 -1.229 -0.656 1.00 96.00 96 GLN A CA 1
ATOM 701 C C . GLN A 1 96 ? -2.789 -1.012 0.843 1.00 96.00 96 GLN A C 1
ATOM 703 O O . GLN A 1 96 ? -1.838 -1.246 1.587 1.00 96.00 96 GLN A O 1
ATOM 708 N N . CYS A 1 97 ? -3.966 -0.583 1.286 1.00 95.75 97 CYS A N 1
ATOM 709 C CA . CYS A 1 97 ? -4.255 -0.283 2.687 1.00 95.75 97 CYS A CA 1
ATOM 710 C C . CYS A 1 97 ? -5.591 -0.907 3.092 1.00 95.75 97 CYS A C 1
ATOM 712 O O . CYS A 1 97 ? -6.547 -0.871 2.319 1.00 95.75 97 CYS A O 1
ATOM 714 N N . CYS A 1 98 ? -5.672 -1.404 4.321 1.00 96.25 98 CYS A N 1
ATOM 715 C CA . CYS A 1 98 ? -6.921 -1.772 4.974 1.00 96.25 98 CYS A CA 1
ATOM 716 C C . CYS A 1 98 ? -7.197 -0.775 6.095 1.00 96.25 98 CYS A C 1
ATOM 718 O O . CYS A 1 98 ? -6.403 -0.641 7.027 1.00 96.25 98 CYS A O 1
ATOM 720 N N . CYS A 1 99 ? -8.313 -0.065 5.996 1.00 95.69 99 CYS A N 1
ATOM 721 C CA . CYS A 1 99 ? -8.756 0.914 6.971 1.00 95.69 99 CYS A CA 1
ATOM 722 C C . CYS A 1 99 ? -9.855 0.318 7.847 1.00 95.69 99 CYS A C 1
ATOM 724 O O . CYS A 1 99 ? -10.868 -0.177 7.351 1.00 95.69 99 CYS A O 1
ATOM 726 N N . LYS A 1 100 ? -9.697 0.421 9.160 1.00 95.00 100 LYS A N 1
ATOM 727 C CA . LYS A 1 100 ? -10.684 -0.029 10.135 1.00 95.00 100 LYS A CA 1
ATOM 728 C C . LYS A 1 100 ? -11.364 1.168 10.773 1.00 95.00 100 LYS A C 1
ATOM 730 O O . LYS A 1 100 ? -10.692 2.080 11.255 1.00 95.00 100 LYS A O 1
ATOM 735 N N . LYS A 1 101 ? -12.697 1.162 10.784 1.00 91.19 101 LYS A N 1
ATOM 736 C CA . LYS A 1 101 ? -13.474 2.215 11.444 1.00 91.19 101 LYS A CA 1
ATOM 737 C C . LYS A 1 101 ? -13.081 2.303 12.910 1.00 91.19 101 LYS A C 1
ATOM 739 O O . LYS A 1 101 ? -12.997 1.283 13.594 1.00 91.19 101 LYS A O 1
ATOM 744 N N . LEU A 1 102 ? -12.895 3.527 13.388 1.00 84.25 102 LEU A N 1
ATOM 745 C CA . LEU A 1 102 ? -12.778 3.773 14.814 1.00 84.25 102 LEU A CA 1
ATOM 746 C C . LEU A 1 102 ? -14.124 3.438 15.451 1.00 84.25 102 LEU A C 1
ATOM 748 O O . LEU A 1 102 ? -15.121 4.122 15.218 1.00 84.25 102 LEU A O 1
ATOM 752 N N . THR A 1 103 ? -14.176 2.360 16.228 1.00 75.25 103 THR A N 1
ATOM 753 C CA . THR A 1 103 ? -15.337 2.098 17.072 1.00 75.25 103 THR A CA 1
ATOM 754 C C . THR A 1 103 ? -15.403 3.234 18.090 1.00 75.25 103 THR A C 1
ATOM 756 O O . THR A 1 103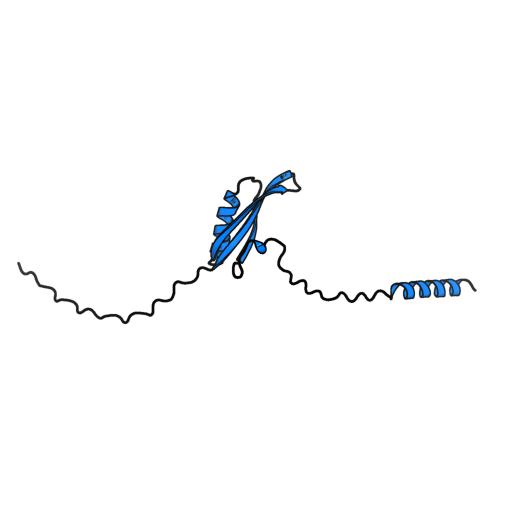 ? -14.414 3.449 18.800 1.00 75.25 103 THR A O 1
ATOM 759 N N . PRO A 1 104 ? -16.513 3.990 18.178 1.00 66.00 104 PRO A N 1
ATOM 760 C CA . PRO A 1 104 ? -16.651 4.957 19.250 1.00 66.00 104 PRO A CA 1
ATOM 761 C C . PRO A 1 104 ? -16.490 4.221 20.587 1.00 66.00 104 PRO A C 1
ATOM 763 O O . PRO A 1 104 ? -16.963 3.084 20.715 1.00 66.00 104 PRO A O 1
ATOM 766 N N . PRO A 1 105 ? -15.806 4.823 21.576 1.00 61.97 105 PRO A N 1
ATOM 767 C CA . PRO A 1 105 ? -15.766 4.240 22.905 1.00 61.97 105 PRO A CA 1
ATOM 768 C C . PRO A 1 105 ? -17.210 4.021 23.376 1.00 61.97 105 PRO A C 1
ATOM 770 O O . PRO A 1 105 ? -18.065 4.868 23.091 1.00 61.97 105 PRO A O 1
ATOM 773 N N . PRO A 1 106 ? -17.507 2.906 24.069 1.00 60.06 106 PRO A N 1
ATOM 774 C CA . PRO A 1 106 ? -18.841 2.680 24.605 1.00 60.06 106 PRO A CA 1
ATOM 775 C C . PRO A 1 106 ? -19.247 3.911 25.416 1.00 60.06 106 PRO A C 1
ATOM 777 O O . PRO A 1 106 ? -18.508 4.343 26.306 1.00 60.06 106 PRO A O 1
ATOM 780 N N . SER A 1 107 ? -20.379 4.521 25.050 1.00 59.06 107 SER A N 1
ATOM 781 C CA . SER A 1 107 ? -20.906 5.701 25.726 1.00 59.06 107 SER A CA 1
ATOM 782 C C . SER A 1 107 ? -20.992 5.400 27.219 1.00 59.06 107 SER A C 1
ATOM 784 O O . SER A 1 107 ? -21.745 4.521 27.635 1.00 59.06 107 SER A O 1
ATOM 786 N N . ARG A 1 108 ? -20.196 6.100 28.038 1.00 57.00 108 ARG A N 1
ATOM 787 C CA . ARG A 1 108 ? -20.375 6.056 29.489 1.00 57.00 108 ARG A CA 1
ATOM 788 C C . ARG A 1 108 ? -21.764 6.628 29.753 1.00 57.00 108 ARG A C 1
ATOM 790 O O . ARG A 1 108 ? -22.002 7.791 29.435 1.00 57.00 108 ARG A O 1
ATOM 797 N N . LEU A 1 109 ? -22.678 5.798 30.259 1.00 58.75 109 LEU A N 1
ATOM 798 C CA . LEU A 1 109 ? -23.963 6.243 30.795 1.00 58.75 109 LEU A CA 1
ATOM 799 C C . LEU A 1 109 ? -23.687 7.461 31.681 1.00 58.75 109 LEU A C 1
ATOM 801 O O . LEU A 1 109 ? -22.841 7.377 32.572 1.00 58.75 109 LEU A O 1
ATOM 805 N N . ALA A 1 110 ? -24.322 8.593 31.374 1.00 57.16 110 ALA A N 1
ATOM 806 C CA . ALA A 1 110 ? -24.154 9.826 32.126 1.00 57.16 110 ALA A CA 1
ATOM 807 C C . ALA A 1 110 ? -24.412 9.532 33.609 1.00 57.16 110 ALA A C 1
ATOM 809 O O . ALA A 1 110 ? -25.535 9.216 34.001 1.00 57.16 110 ALA A O 1
ATOM 810 N N . THR A 1 111 ? -23.362 9.571 34.427 1.00 62.72 111 THR A N 1
ATOM 811 C CA . THR A 1 111 ? -23.507 9.493 35.875 1.00 62.72 111 THR A CA 1
ATOM 812 C C . THR A 1 111 ? -24.306 10.718 36.323 1.00 62.72 111 THR A C 1
ATOM 814 O O . THR A 1 111 ? -23.970 11.831 35.908 1.00 62.72 111 THR A O 1
ATOM 817 N N . PRO A 1 112 ? -25.364 10.557 37.139 1.00 56.22 112 PRO A N 1
ATOM 818 C CA . PRO A 1 112 ? -26.077 11.698 37.693 1.00 56.22 112 PRO A CA 1
ATOM 819 C C . PRO A 1 112 ? -25.090 12.576 38.468 1.00 56.22 112 PRO A C 1
ATOM 821 O O . PRO A 1 112 ? -24.253 12.071 39.220 1.00 56.22 112 PRO A O 1
ATOM 824 N N . ALA A 1 113 ? -25.160 13.887 38.238 1.00 59.53 113 ALA A N 1
ATOM 825 C CA . ALA A 1 113 ? -24.332 14.867 38.921 1.00 59.53 113 ALA A CA 1
ATOM 826 C C . ALA A 1 113 ? -24.539 14.737 40.437 1.00 59.53 113 ALA A C 1
ATOM 828 O O . ALA A 1 113 ? -25.620 15.015 40.953 1.00 59.53 113 ALA A O 1
ATOM 829 N N . VAL A 1 114 ? -23.506 14.293 41.153 1.00 57.12 114 VAL A N 1
ATOM 830 C CA . VAL A 1 114 ? -23.483 14.361 42.613 1.00 57.12 114 VAL A CA 1
ATOM 831 C C . VAL A 1 114 ? -23.256 15.824 42.973 1.00 57.12 114 VAL A C 1
ATOM 833 O O . VAL A 1 114 ? -22.157 16.349 42.805 1.00 57.12 114 VAL A O 1
ATOM 836 N N . THR A 1 115 ? -24.310 16.495 43.432 1.00 55.28 115 THR A N 1
ATOM 837 C CA . THR A 1 115 ? -24.234 17.828 44.034 1.00 55.28 115 THR A CA 1
ATOM 838 C C . THR A 1 115 ? -23.375 17.738 45.295 1.00 55.28 115 THR A C 1
ATOM 840 O O . THR A 1 115 ? -23.848 17.316 46.347 1.00 55.28 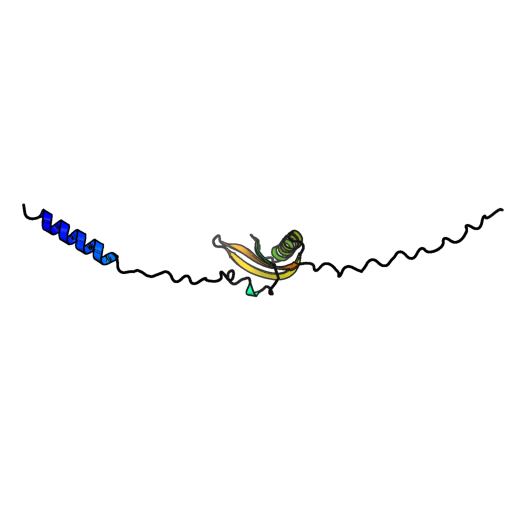115 THR A O 1
ATOM 843 N N . ILE A 1 116 ? -22.093 18.090 45.191 1.00 61.25 116 ILE A N 1
ATOM 844 C CA . ILE A 1 116 ? -21.211 18.234 46.354 1.00 61.25 116 ILE A CA 1
ATOM 845 C C . ILE A 1 116 ? -21.595 19.547 47.063 1.00 61.25 116 ILE A C 1
ATOM 847 O O . ILE A 1 116 ? -21.584 20.595 46.412 1.00 61.25 116 ILE A O 1
ATOM 851 N N . PRO A 1 117 ? -21.928 19.537 48.368 1.00 58.88 117 PRO A N 1
ATOM 852 C CA . PRO A 1 117 ? -22.149 20.764 49.124 1.00 58.88 117 PRO A CA 1
ATOM 853 C C . PRO A 1 117 ? -20.838 21.550 49.246 1.00 58.88 117 PRO A C 1
ATOM 855 O O . PRO A 1 117 ? -19.814 21.015 49.672 1.00 58.88 117 PRO A O 1
ATOM 858 N N . LEU A 1 118 ? -20.878 22.826 48.869 1.00 61.69 118 LEU A N 1
ATOM 859 C CA . LEU A 1 118 ? -19.767 23.764 49.002 1.00 61.69 118 LEU A CA 1
ATOM 860 C C . LEU A 1 118 ? -19.498 24.036 50.502 1.00 61.69 118 LEU A C 1
ATOM 862 O O . LEU A 1 118 ? -20.435 24.425 51.204 1.00 61.69 118 LEU A O 1
ATOM 866 N N . PRO A 1 119 ? -18.271 23.857 51.027 1.00 67.06 119 PRO A N 1
ATOM 867 C CA . PRO A 1 119 ? -17.969 24.227 52.407 1.00 67.06 119 PRO A CA 1
ATOM 868 C C . PRO A 1 119 ? -17.937 25.760 52.580 1.00 67.06 119 PRO A C 1
ATOM 870 O O . PRO A 1 119 ? -17.556 26.479 51.650 1.00 67.06 119 PRO A O 1
ATOM 873 N N . PRO A 1 120 ? -18.328 26.286 53.756 1.00 59.28 120 PRO A N 1
ATOM 874 C CA . PRO A 1 120 ? -18.380 27.723 54.001 1.00 59.28 120 PRO A CA 1
ATOM 875 C C . PRO A 1 120 ? -16.979 28.351 54.038 1.00 59.28 120 PRO A C 1
ATOM 877 O O . PRO A 1 120 ? -16.067 27.855 54.699 1.00 59.28 120 PRO A O 1
ATOM 880 N N . LEU A 1 121 ? -16.837 29.479 53.335 1.00 59.75 121 LEU A N 1
ATOM 881 C CA . LEU A 1 121 ? -15.664 30.351 53.360 1.00 59.75 121 LEU A CA 1
ATOM 882 C C . LEU A 1 121 ? -15.433 30.879 54.782 1.00 59.75 121 LEU A C 1
ATOM 884 O O . LEU A 1 121 ? -16.209 31.688 55.294 1.00 59.75 121 LEU A O 1
ATOM 888 N N . LEU A 1 122 ? -14.337 30.439 55.399 1.00 59.41 122 LEU A N 1
ATOM 889 C CA . LEU A 1 122 ? -13.825 31.010 56.636 1.00 59.41 122 LEU A CA 1
ATOM 890 C C . LEU A 1 122 ? -13.319 32.433 56.332 1.00 59.41 122 LEU A C 1
ATOM 892 O O . LEU A 1 122 ? -12.295 32.607 55.669 1.00 59.41 122 LEU A O 1
ATOM 896 N N . LYS A 1 123 ? -14.053 33.455 56.786 1.00 52.94 123 LYS A N 1
ATOM 897 C CA . LYS A 1 123 ? -13.561 34.838 56.826 1.00 52.94 123 LYS A CA 1
ATOM 898 C C . LYS A 1 123 ? -12.332 34.890 57.732 1.00 52.94 123 LYS A C 1
ATOM 900 O O . LYS A 1 123 ? -12.409 34.514 58.899 1.00 52.94 123 LYS A O 1
ATOM 905 N N . LYS A 1 124 ? -11.214 35.361 57.184 1.00 46.09 124 LYS A N 1
ATOM 906 C CA . LYS A 1 124 ? -10.006 35.697 57.933 1.00 46.09 124 LYS A CA 1
ATOM 907 C C . LYS A 1 124 ? -10.021 37.201 58.200 1.00 46.09 124 LYS A C 1
ATOM 909 O O . LYS A 1 124 ? -9.665 37.979 57.323 1.00 46.09 124 LYS A O 1
ATOM 914 N N . ASP A 1 125 ? -10.480 37.574 59.387 1.00 58.81 125 ASP A N 1
ATOM 915 C CA . ASP A 1 125 ? -10.177 38.861 60.012 1.00 58.81 125 ASP A CA 1
ATOM 916 C C . ASP A 1 125 ? -8.847 38.693 60.754 1.00 58.81 125 ASP A C 1
ATOM 918 O O . ASP A 1 125 ? -8.812 37.978 61.756 1.00 58.81 125 ASP A O 1
ATOM 922 N N . GLN A 1 126 ? -7.764 39.256 60.204 1.00 48.09 126 GLN A N 1
ATOM 923 C CA . GLN A 1 126 ? -6.726 40.008 60.929 1.00 48.09 126 GLN A CA 1
ATOM 924 C C . GLN A 1 126 ? -5.709 40.604 59.952 1.00 48.09 126 GLN A C 1
ATOM 926 O O . GLN A 1 126 ? -5.215 39.842 59.085 1.00 48.09 126 GLN A O 1
#

Secondary structure (DSSP, 8-state):
--SHHHHHHHHHHHHHTTS---------------TTTGGGSPTTPEEEEEEE-S-S-THHHHHHHHHHHHHTTEEEEEEEEEEEE-TTS-EEEEEEEEEEE-PPPP---------PPPPP------

Radius of gyration: 34.48 Å; chains: 1; bounding box: 44×60×128 Å

Organism: Papaver nudicaule (NCBI:txid74823)